Protein AF-A0A7S2MA60-F1 (afdb_monomer_lite)

Foldseek 3Di:
DVPLDDAADDDCPVPPRVDDDDPPPHGDDDPPADAQAEWEWDWADPDPFKIKIWTHHPVRDTDDIDIDGQQPQFPVNVLVRRCVSVVHDSVSYWYAYPVRDIPDCPDRHGNVVVVVVD

Secondary structure (DSSP, 8-state):
-TTS-----S--TTSTT-PPPPPTT---PPPSSPPPEEEEEEEEE-SSSEEEEEEE-TTS-EEEEEEEETTT-BHHHHHHHHHHHTTS-GGGEEEE-TTS-B----TT-BHHHHHTT-

Structure (mmCIF, N/CA/C/O backbone):
data_AF-A0A7S2MA60-F1
#
_entry.id   AF-A0A7S2MA60-F1
#
loop_
_atom_site.group_PDB
_atom_site.id
_atom_site.type_symbol
_atom_site.label_atom_id
_atom_site.label_alt_id
_atom_site.label_comp_id
_atom_site.label_asym_id
_atom_site.label_entity_id
_atom_site.label_seq_id
_atom_site.pdbx_PDB_ins_code
_atom_site.Cartn_x
_atom_site.Cartn_y
_atom_site.Cartn_z
_atom_site.occupancy
_atom_site.B_iso_or_equiv
_atom_site.auth_seq_id
_atom_site.auth_comp_id
_atom_site.auth_asym_id
_atom_site.auth_atom_id
_atom_site.pdbx_PDB_model_num
ATOM 1 N N . ARG A 1 1 ? 9.478 4.748 -21.679 1.00 57.53 1 ARG A N 1
ATOM 2 C CA . ARG A 1 1 ? 8.824 5.085 -22.966 1.00 57.53 1 ARG A CA 1
ATOM 3 C C . ARG A 1 1 ? 8.842 3.820 -23.823 1.00 57.53 1 ARG A C 1
ATOM 5 O O . ARG A 1 1 ? 9.719 2.996 -23.609 1.00 57.53 1 ARG A O 1
ATOM 12 N N . SER A 1 2 ? 7.870 3.601 -24.707 1.00 64.56 2 SER A N 1
ATOM 13 C CA . SER A 1 2 ? 7.801 2.387 -25.547 1.00 64.56 2 SER A CA 1
ATOM 14 C C . SER A 1 2 ? 8.680 2.457 -26.804 1.00 64.56 2 SER A C 1
ATOM 16 O O . SER A 1 2 ? 8.649 1.544 -27.618 1.00 64.56 2 SER A O 1
ATOM 18 N N . ASP A 1 3 ? 9.446 3.536 -26.974 1.00 74.12 3 ASP A N 1
ATOM 19 C CA . ASP A 1 3 ? 10.347 3.789 -28.104 1.00 74.12 3 ASP A CA 1
ATOM 20 C C . ASP A 1 3 ? 11.725 3.120 -27.949 1.00 74.12 3 ASP A C 1
ATOM 22 O O . ASP A 1 3 ? 12.561 3.243 -28.836 1.00 74.12 3 ASP A O 1
ATOM 26 N N . GLY A 1 4 ? 11.970 2.394 -26.851 1.00 71.12 4 GLY A N 1
ATOM 27 C CA . GLY A 1 4 ? 13.229 1.681 -26.601 1.00 71.12 4 GLY A CA 1
ATOM 28 C C . GLY A 1 4 ? 14.352 2.555 -26.031 1.00 71.12 4 GLY A C 1
ATOM 29 O O . GLY A 1 4 ? 15.451 2.048 -25.803 1.00 71.12 4 GLY A O 1
ATOM 30 N N . TRP A 1 5 ? 14.072 3.836 -25.761 1.00 76.88 5 TRP A N 1
ATOM 31 C CA . TRP A 1 5 ? 15.011 4.793 -25.176 1.00 76.88 5 TRP A CA 1
ATOM 32 C C . TRP A 1 5 ? 14.748 4.974 -23.677 1.00 76.88 5 TRP A C 1
ATOM 34 O O . TRP A 1 5 ? 13.603 5.126 -23.231 1.00 76.88 5 TRP A O 1
ATOM 44 N N . ALA A 1 6 ? 15.825 4.991 -22.893 1.00 79.62 6 ALA A N 1
ATOM 45 C CA . ALA A 1 6 ? 15.784 5.294 -21.469 1.00 79.62 6 ALA A CA 1
ATOM 46 C C . ALA A 1 6 ? 16.179 6.756 -21.223 1.00 79.62 6 ALA A C 1
ATOM 48 O O . ALA A 1 6 ? 17.078 7.292 -21.863 1.00 79.62 6 ALA A O 1
ATOM 49 N N . VAL A 1 7 ? 15.489 7.401 -20.283 1.00 84.94 7 VAL A N 1
ATOM 50 C CA . VAL A 1 7 ? 15.800 8.752 -19.803 1.00 84.94 7 VAL A CA 1
ATOM 51 C C . VAL A 1 7 ? 15.849 8.676 -18.285 1.00 84.94 7 VAL A C 1
ATOM 53 O O . VAL A 1 7 ? 14.900 8.184 -17.673 1.00 84.94 7 VAL A O 1
ATOM 56 N N . ALA A 1 8 ? 16.934 9.162 -17.690 1.00 85.75 8 ALA A N 1
ATOM 57 C CA . ALA A 1 8 ? 17.072 9.301 -16.247 1.00 85.75 8 ALA A CA 1
ATOM 58 C C . ALA A 1 8 ? 17.125 10.785 -15.866 1.00 85.75 8 ALA A C 1
ATOM 60 O O . ALA A 1 8 ? 17.621 11.616 -16.626 1.00 85.75 8 ALA A O 1
ATOM 61 N N . PHE A 1 9 ? 16.586 11.125 -14.697 1.00 89.94 9 PHE A N 1
ATOM 62 C CA . PHE A 1 9 ? 16.570 12.489 -14.175 1.00 89.94 9 PHE A CA 1
ATOM 63 C C . PHE A 1 9 ? 16.682 12.468 -12.648 1.00 89.94 9 PHE A C 1
ATOM 65 O O . PHE A 1 9 ? 16.196 11.541 -12.002 1.00 89.94 9 PHE A O 1
ATOM 72 N N . GLY A 1 10 ? 17.300 13.501 -12.072 1.00 89.62 10 GLY A N 1
ATOM 73 C CA . GLY A 1 10 ? 17.510 13.623 -10.628 1.00 89.62 10 GLY A CA 1
ATOM 74 C C . GLY A 1 10 ? 18.963 13.922 -10.255 1.00 89.62 10 GLY A C 1
ATOM 75 O O . GLY A 1 10 ? 19.773 14.314 -11.094 1.00 89.62 10 GLY A O 1
ATOM 76 N N . SER A 1 11 ? 19.286 13.774 -8.967 1.00 90.12 11 SER A N 1
ATOM 77 C CA . SER A 1 11 ? 20.649 13.959 -8.451 1.00 90.12 11 SER A CA 1
ATOM 78 C C . SER A 1 11 ? 21.558 12.838 -8.935 1.00 90.12 11 SER A C 1
ATOM 80 O O . SER A 1 11 ? 21.332 11.695 -8.565 1.00 90.12 11 SER A O 1
ATOM 82 N N . ASN A 1 12 ? 22.619 13.166 -9.673 1.00 92.69 12 ASN A N 1
ATOM 83 C CA . ASN A 1 12 ? 23.528 12.187 -10.276 1.00 92.69 12 ASN A CA 1
ATOM 84 C C . ASN A 1 12 ? 24.893 12.066 -9.563 1.00 92.69 12 ASN A C 1
ATOM 86 O O . ASN A 1 12 ? 25.886 11.674 -10.170 1.00 92.69 12 ASN A O 1
ATOM 90 N N . GLN A 1 13 ? 24.989 12.418 -8.276 1.00 95.12 13 GLN A N 1
ATOM 91 C CA . GLN A 1 13 ? 26.275 12.407 -7.548 1.00 95.12 13 GLN A CA 1
ATOM 92 C C . GLN A 1 13 ? 26.953 11.028 -7.515 1.00 95.12 13 GLN A C 1
ATOM 94 O O . GLN A 1 13 ? 28.176 10.939 -7.457 1.00 95.12 13 GLN A O 1
ATOM 99 N N . TYR A 1 14 ? 26.159 9.960 -7.601 1.00 92.94 14 TYR A N 1
ATOM 100 C CA . TYR A 1 14 ? 26.633 8.577 -7.630 1.00 92.94 14 TYR A CA 1
ATOM 101 C C . TYR A 1 14 ? 26.494 7.922 -9.011 1.00 92.94 14 TYR A C 1
ATOM 103 O O . TYR A 1 14 ? 26.507 6.698 -9.092 1.00 92.94 14 TYR A O 1
ATOM 111 N N . ARG A 1 15 ? 26.335 8.708 -10.089 1.00 89.25 15 ARG A N 1
ATOM 112 C CA . ARG A 1 15 ? 26.191 8.204 -11.471 1.00 89.25 15 ARG A CA 1
ATOM 113 C C . ARG A 1 15 ? 24.964 7.315 -11.722 1.00 89.25 15 ARG A C 1
ATOM 115 O O . ARG A 1 15 ? 24.939 6.536 -12.666 1.00 89.25 15 ARG A O 1
ATOM 122 N N . GLN A 1 16 ? 23.924 7.417 -10.895 1.00 89.81 16 GLN A N 1
ATOM 123 C CA . GLN A 1 16 ? 22.716 6.588 -11.045 1.00 89.81 16 GLN A CA 1
ATOM 124 C C . GLN A 1 16 ? 21.794 7.054 -12.186 1.00 89.81 16 GLN A C 1
ATOM 126 O O . GLN A 1 16 ? 20.899 6.312 -12.584 1.00 89.81 16 GLN A O 1
ATOM 131 N N . CYS A 1 17 ? 22.033 8.244 -12.743 1.00 91.88 17 CYS A N 1
ATOM 132 C CA . CYS A 1 17 ? 21.372 8.743 -13.948 1.00 91.88 17 CYS A CA 1
ATOM 133 C C . CYS A 1 17 ? 22.201 8.532 -15.229 1.00 91.88 17 CYS A C 1
ATOM 135 O O . CYS A 1 17 ? 21.764 8.961 -16.298 1.00 91.88 17 CYS A O 1
ATOM 137 N N . ASP A 1 18 ? 23.370 7.887 -15.152 1.00 90.12 18 ASP A N 1
ATOM 138 C CA . ASP A 1 18 ? 24.181 7.578 -16.332 1.00 90.12 18 ASP A CA 1
ATOM 139 C C . ASP A 1 18 ? 23.544 6.395 -17.083 1.00 90.12 18 ASP A C 1
ATOM 141 O O . ASP A 1 18 ? 23.715 5.227 -16.730 1.00 90.12 18 ASP A O 1
ATOM 145 N N . VAL A 1 19 ? 22.759 6.706 -18.116 1.00 85.19 19 VAL A N 1
ATOM 146 C CA . VAL A 1 19 ? 22.171 5.710 -19.019 1.00 85.19 19 VAL A CA 1
ATOM 147 C C . VAL A 1 19 ? 23.252 5.251 -20.000 1.00 85.19 19 VAL A C 1
ATOM 149 O O . VAL A 1 19 ? 23.837 6.071 -20.700 1.00 85.19 19 VAL A O 1
ATOM 152 N N . LEU A 1 20 ? 23.532 3.946 -20.033 1.00 83.56 20 LEU A N 1
ATOM 153 C CA . LEU A 1 20 ? 24.544 3.368 -20.923 1.00 83.56 20 LEU A CA 1
ATOM 154 C C . LEU A 1 20 ? 24.089 3.392 -22.390 1.00 83.56 20 LEU A C 1
ATOM 156 O O . LEU A 1 20 ? 22.934 3.117 -22.703 1.00 83.56 20 LEU A O 1
ATOM 160 N N . ASP A 1 21 ? 25.018 3.629 -23.311 1.00 82.31 21 ASP A N 1
ATOM 161 C CA . ASP A 1 21 ? 24.728 3.437 -24.730 1.00 82.31 21 ASP A CA 1
ATOM 162 C C . ASP A 1 21 ? 24.532 1.946 -25.035 1.00 82.31 21 ASP A C 1
ATOM 164 O O . ASP A 1 21 ? 25.332 1.090 -24.643 1.00 82.31 21 ASP A O 1
ATOM 168 N N . LEU A 1 22 ? 23.450 1.628 -25.745 1.00 81.25 22 LEU A N 1
ATOM 169 C CA . LEU A 1 22 ? 23.152 0.264 -26.167 1.00 81.25 22 LEU A CA 1
ATOM 170 C C . LEU A 1 22 ? 23.791 -0.039 -27.534 1.00 81.25 22 LEU A C 1
ATOM 172 O O . LEU A 1 22 ? 23.750 0.808 -28.430 1.00 81.25 22 LEU A O 1
ATOM 176 N N . PRO A 1 23 ? 24.332 -1.255 -27.745 1.00 85.69 23 PRO A N 1
ATOM 177 C CA . PRO A 1 23 ? 24.765 -1.706 -29.064 1.00 85.69 23 PRO A CA 1
ATOM 178 C C . PRO A 1 23 ? 23.630 -1.654 -30.097 1.00 85.69 23 PRO A C 1
ATOM 180 O O . PRO A 1 23 ? 22.453 -1.814 -29.763 1.00 85.69 23 PRO A O 1
ATOM 183 N N . MET A 1 24 ? 23.987 -1.493 -31.374 1.00 81.38 24 MET A N 1
ATOM 184 C CA . MET A 1 24 ? 23.020 -1.465 -32.474 1.00 81.38 24 MET A CA 1
ATOM 185 C C . MET A 1 24 ? 22.137 -2.725 -32.465 1.00 81.38 24 MET A C 1
ATOM 187 O O . MET A 1 24 ? 22.639 -3.845 -32.407 1.00 81.38 24 MET A O 1
ATOM 191 N N . GLY A 1 25 ? 20.817 -2.535 -32.534 1.00 81.94 25 GLY A N 1
ATOM 192 C CA . GLY A 1 25 ? 19.835 -3.626 -32.512 1.00 81.94 25 GLY A CA 1
ATOM 193 C C . GLY A 1 25 ? 19.398 -4.076 -31.113 1.00 81.94 25 GLY A C 1
ATOM 194 O O . GLY A 1 25 ? 18.563 -4.972 -31.011 1.00 81.94 25 GLY A O 1
ATOM 195 N N . VAL A 1 26 ? 19.910 -3.455 -30.044 1.00 81.62 26 VAL A N 1
ATOM 196 C CA . VAL A 1 26 ? 19.463 -3.684 -28.664 1.00 81.62 26 VAL A CA 1
ATOM 197 C C . VAL A 1 26 ? 18.612 -2.504 -28.204 1.00 81.62 26 VAL A C 1
ATOM 199 O O . VAL A 1 26 ? 18.901 -1.348 -28.503 1.00 81.62 26 VAL A O 1
ATOM 202 N N . SER A 1 27 ? 17.540 -2.786 -27.472 1.00 81.12 27 SER A N 1
ATOM 203 C CA . SER A 1 27 ? 16.662 -1.765 -26.898 1.00 81.12 27 SER A CA 1
ATOM 204 C C . SER A 1 27 ? 16.490 -2.006 -25.409 1.00 81.12 27 SER A C 1
ATOM 206 O O . SER A 1 27 ? 16.501 -3.153 -24.953 1.00 81.12 27 SER A O 1
ATOM 208 N N . TYR A 1 28 ? 16.286 -0.932 -24.649 1.00 75.00 28 TYR A N 1
ATOM 209 C CA . TYR A 1 28 ? 15.869 -1.059 -23.262 1.00 75.00 28 TYR A CA 1
ATOM 210 C C . TYR A 1 28 ? 14.476 -1.687 -23.225 1.00 75.00 28 TYR A C 1
ATOM 212 O O . TYR A 1 28 ? 13.500 -1.088 -23.676 1.00 75.00 28 TYR A O 1
ATOM 220 N N . ALA A 1 29 ? 14.387 -2.904 -22.697 1.00 73.25 29 ALA A N 1
ATOM 221 C CA . ALA A 1 29 ? 13.120 -3.578 -22.479 1.00 73.25 29 ALA A CA 1
ATOM 222 C C . ALA A 1 29 ? 12.621 -3.300 -21.060 1.00 73.25 29 ALA A C 1
ATOM 224 O O . ALA A 1 29 ? 13.384 -3.327 -20.092 1.00 73.25 29 ALA A O 1
ATOM 225 N N . THR A 1 30 ? 11.315 -3.087 -20.922 1.00 64.00 30 THR A N 1
ATOM 226 C CA . THR A 1 30 ? 10.670 -3.237 -19.618 1.00 64.00 30 THR A CA 1
ATOM 227 C C . THR A 1 30 ? 10.816 -4.695 -19.180 1.00 64.00 30 THR A C 1
ATOM 229 O O . THR A 1 30 ? 10.624 -5.584 -20.017 1.00 64.00 30 THR A O 1
ATOM 232 N N . PRO A 1 31 ? 11.147 -4.981 -17.909 1.00 61.25 31 PRO A N 1
ATOM 233 C CA . PRO A 1 31 ? 11.223 -6.357 -17.438 1.00 61.25 31 PRO A CA 1
ATOM 234 C C . PRO A 1 31 ? 9.911 -7.090 -17.749 1.00 61.25 31 PRO A C 1
ATOM 236 O O . PRO A 1 31 ? 8.830 -6.521 -17.612 1.00 61.25 31 PRO A O 1
ATOM 239 N N . ALA A 1 32 ? 9.993 -8.369 -18.136 1.00 60.66 32 ALA A N 1
ATOM 240 C CA . ALA A 1 32 ? 8.817 -9.218 -18.396 1.00 60.66 32 ALA A CA 1
ATOM 241 C C . ALA A 1 32 ? 7.894 -9.364 -17.163 1.00 60.66 32 ALA A C 1
ATOM 243 O O . ALA A 1 32 ? 6.760 -9.831 -17.239 1.00 60.66 32 ALA A O 1
ATOM 244 N N . PHE A 1 33 ? 8.402 -8.945 -16.010 1.00 60.31 33 PHE A N 1
ATOM 245 C CA . PHE A 1 33 ? 7.758 -8.894 -14.718 1.00 60.31 33 PHE A CA 1
ATOM 246 C C . PHE A 1 33 ? 7.241 -7.463 -14.488 1.00 60.31 33 PHE A C 1
ATOM 248 O O . PHE A 1 33 ? 8.042 -6.536 -14.451 1.00 60.31 33 PHE A O 1
ATOM 255 N N . GLY A 1 34 ? 5.920 -7.285 -14.336 1.00 66.12 34 GLY A N 1
ATOM 256 C CA . GLY A 1 34 ? 5.269 -5.967 -14.194 1.00 66.12 34 GLY A CA 1
ATOM 257 C C . GLY A 1 34 ? 5.888 -5.029 -13.141 1.00 66.12 34 GLY A C 1
ATOM 258 O O . GLY A 1 34 ? 6.555 -5.460 -12.212 1.00 66.12 34 GLY A O 1
ATOM 259 N N . HIS A 1 35 ? 5.692 -3.723 -13.256 1.00 76.19 35 HIS A N 1
ATOM 260 C CA . HIS A 1 35 ? 6.321 -2.773 -12.328 1.00 76.19 35 HIS A CA 1
ATOM 261 C C . HIS A 1 35 ? 5.751 -2.873 -10.904 1.00 76.19 35 HIS A C 1
ATOM 263 O O . HIS A 1 35 ? 4.609 -3.302 -10.717 1.00 76.19 35 HIS A O 1
ATOM 269 N N . ASP A 1 36 ? 6.546 -2.465 -9.911 1.00 87.25 36 ASP A N 1
ATOM 270 C CA . ASP A 1 36 ? 6.037 -2.235 -8.561 1.00 87.25 36 ASP A CA 1
ATOM 271 C C . ASP A 1 36 ? 5.013 -1.094 -8.605 1.00 87.25 36 ASP A C 1
ATOM 273 O O . ASP A 1 36 ? 5.276 -0.024 -9.159 1.00 87.25 36 ASP A O 1
ATOM 277 N N . LEU A 1 37 ? 3.836 -1.329 -8.031 1.00 89.12 37 LEU A N 1
ATOM 278 C CA . LEU A 1 37 ? 2.802 -0.320 -7.871 1.00 89.12 37 LEU A CA 1
ATOM 279 C C . LEU A 1 37 ? 2.918 0.284 -6.479 1.00 89.12 37 LEU A C 1
ATOM 281 O O . LEU A 1 37 ? 2.732 -0.404 -5.476 1.00 89.12 37 LEU A O 1
ATOM 285 N N . VAL A 1 38 ? 3.199 1.583 -6.441 1.00 91.06 38 VAL A N 1
ATOM 286 C CA . VAL A 1 38 ? 3.302 2.357 -5.206 1.00 91.06 38 VAL A CA 1
ATOM 287 C C . VAL A 1 38 ? 2.003 3.126 -4.986 1.00 91.06 38 VAL A C 1
ATOM 289 O O . VAL A 1 38 ? 1.606 3.921 -5.839 1.00 91.06 38 VAL A O 1
ATOM 292 N N . LEU A 1 39 ? 1.348 2.887 -3.851 1.00 94.38 39 LEU A N 1
ATOM 293 C CA . LEU A 1 39 ? 0.108 3.551 -3.446 1.00 94.38 39 LEU A CA 1
ATOM 294 C C . LEU A 1 39 ? 0.265 4.181 -2.067 1.00 94.38 39 LEU A C 1
ATOM 296 O O . LEU A 1 39 ? 0.963 3.645 -1.210 1.00 94.38 39 LEU A O 1
ATOM 300 N N . THR A 1 40 ? -0.427 5.287 -1.830 1.00 94.06 40 THR A N 1
ATOM 301 C CA . THR A 1 40 ? -0.519 5.905 -0.506 1.00 94.06 40 THR A CA 1
ATOM 302 C C . THR A 1 40 ? -1.614 5.222 0.301 1.00 94.06 40 THR A C 1
ATOM 304 O O . THR A 1 40 ? -2.753 5.155 -0.152 1.00 94.06 40 THR A O 1
ATOM 307 N N . LEU A 1 41 ? -1.294 4.741 1.495 1.00 93.25 41 LEU A N 1
ATOM 308 C CA . LEU A 1 41 ? -2.235 4.154 2.436 1.00 93.25 41 LEU A CA 1
ATOM 309 C C . LEU A 1 41 ? -2.762 5.233 3.385 1.00 93.25 41 LEU A C 1
ATOM 311 O O . LEU A 1 41 ? -1.989 5.960 4.004 1.00 93.25 41 LEU A O 1
ATOM 315 N N . ARG A 1 42 ? -4.081 5.309 3.526 1.00 92.12 42 ARG A N 1
ATOM 316 C CA . ARG A 1 42 ? -4.778 6.089 4.547 1.00 92.12 42 ARG A CA 1
ATOM 317 C C . ARG A 1 42 ? -5.590 5.146 5.420 1.00 92.12 42 ARG A C 1
ATOM 319 O O . ARG A 1 42 ? -6.138 4.159 4.932 1.00 92.12 42 ARG A O 1
ATOM 326 N N . VAL A 1 43 ? -5.624 5.444 6.713 1.00 92.44 43 VAL A N 1
ATOM 327 C CA . VAL A 1 43 ? -6.337 4.644 7.708 1.00 92.44 43 VAL A CA 1
ATOM 328 C C . VAL A 1 43 ? -7.365 5.528 8.389 1.00 92.44 43 VAL A C 1
ATOM 330 O O . VAL A 1 43 ? -7.025 6.591 8.903 1.00 92.44 43 VAL A O 1
ATOM 333 N N . GLU A 1 44 ? -8.611 5.077 8.385 1.00 91.94 44 GLU A N 1
ATOM 334 C CA . GLU A 1 44 ? -9.734 5.741 9.036 1.00 91.94 44 GLU A CA 1
ATOM 335 C C . GLU A 1 44 ? -10.363 4.757 10.033 1.00 91.94 44 GLU A C 1
ATOM 337 O O . GLU A 1 44 ? -10.874 3.715 9.612 1.00 91.94 44 GLU A O 1
ATOM 342 N N . PRO A 1 45 ? -10.304 5.019 11.350 1.00 91.38 45 PRO A N 1
ATOM 343 C CA . PRO A 1 45 ? -10.967 4.166 12.330 1.00 91.38 45 PRO A CA 1
ATOM 344 C C . PRO A 1 45 ? -12.486 4.247 12.137 1.00 91.38 45 PRO A C 1
ATOM 346 O O . PRO A 1 45 ? -13.043 5.339 12.031 1.00 91.38 45 PRO A O 1
ATOM 349 N N . LEU A 1 46 ? -13.147 3.090 12.083 1.00 91.69 46 LEU A N 1
ATOM 350 C CA . LEU A 1 46 ? -14.606 2.997 11.962 1.00 91.69 46 LEU A CA 1
ATOM 351 C C . LEU A 1 46 ? -15.248 2.871 13.348 1.00 91.69 46 LEU A C 1
ATOM 353 O O . LEU A 1 46 ? -16.234 3.538 13.653 1.00 91.69 46 LEU A O 1
ATOM 357 N N . ASP A 1 47 ? -14.657 2.034 14.194 1.00 89.25 47 ASP A N 1
ATOM 358 C CA . ASP A 1 47 ? -15.092 1.719 15.551 1.00 89.25 47 ASP A CA 1
ATOM 359 C C . ASP A 1 47 ? -13.901 1.189 16.378 1.00 89.25 47 ASP A C 1
ATOM 361 O O . ASP A 1 47 ? -12.742 1.322 15.986 1.00 89.25 47 ASP A O 1
ATOM 365 N N . ALA A 1 48 ? -14.156 0.647 17.576 1.00 84.38 48 ALA A N 1
ATOM 366 C CA . ALA A 1 48 ? -13.099 0.275 18.523 1.00 84.38 48 ALA A CA 1
ATOM 367 C C . ALA A 1 48 ? -12.195 -0.874 18.040 1.00 84.38 48 ALA A C 1
ATOM 369 O O . ALA A 1 48 ? -11.099 -1.039 18.569 1.00 84.38 48 ALA A O 1
ATOM 370 N N . LYS A 1 49 ? -12.663 -1.672 17.074 1.00 90.56 49 LYS A N 1
ATOM 371 C CA . LYS A 1 49 ? -11.969 -2.870 16.587 1.00 90.56 49 LYS A CA 1
ATOM 372 C C . LYS A 1 49 ? -11.722 -2.860 15.088 1.00 90.56 49 LYS A C 1
ATOM 374 O O . LYS A 1 49 ? -10.862 -3.608 14.645 1.00 90.56 49 LYS A O 1
ATOM 379 N N . SER A 1 50 ? -12.398 -2.011 14.313 1.00 92.56 50 SER A N 1
ATOM 380 C CA . SER A 1 50 ? -12.280 -2.002 12.855 1.00 92.56 50 SER A CA 1
ATOM 381 C C . SER A 1 50 ? -11.757 -0.671 12.331 1.00 92.56 50 SER A C 1
ATOM 383 O O . SER A 1 50 ? -12.085 0.413 12.820 1.00 92.56 50 SER A O 1
ATOM 385 N N . ALA A 1 51 ? -10.965 -0.752 11.268 1.00 93.88 51 ALA A N 1
ATOM 386 C CA . ALA A 1 51 ? -10.511 0.408 10.520 1.00 93.88 51 ALA A CA 1
ATOM 387 C C . ALA A 1 51 ? -10.671 0.173 9.017 1.00 93.88 51 ALA A C 1
ATOM 389 O 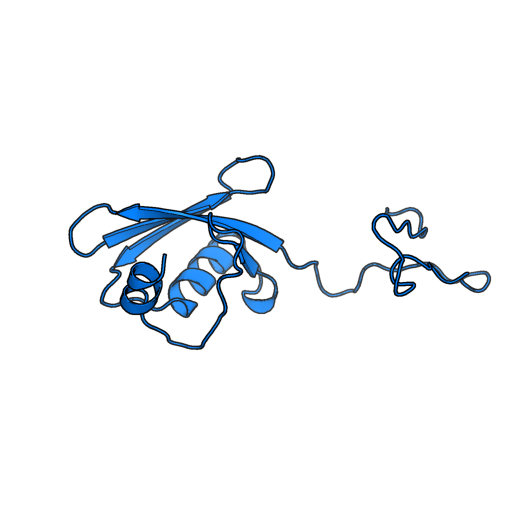O . ALA A 1 51 ? -10.526 -0.947 8.514 1.00 93.88 51 ALA A O 1
ATOM 390 N N . ARG A 1 52 ? -10.957 1.256 8.297 1.00 95.50 52 ARG A N 1
ATOM 391 C CA . ARG A 1 52 ? -10.922 1.308 6.841 1.00 95.50 52 ARG A CA 1
ATOM 392 C C . ARG A 1 52 ? -9.524 1.702 6.385 1.00 95.50 52 ARG A C 1
ATOM 394 O O . ARG A 1 52 ? -8.973 2.711 6.815 1.00 95.50 52 ARG A O 1
ATOM 401 N N . PHE A 1 53 ? -8.985 0.922 5.464 1.00 94.75 53 PHE A N 1
ATOM 402 C CA . PHE A 1 53 ? -7.692 1.119 4.832 1.00 94.75 53 PHE A CA 1
ATOM 403 C C . PHE A 1 53 ? -7.919 1.491 3.369 1.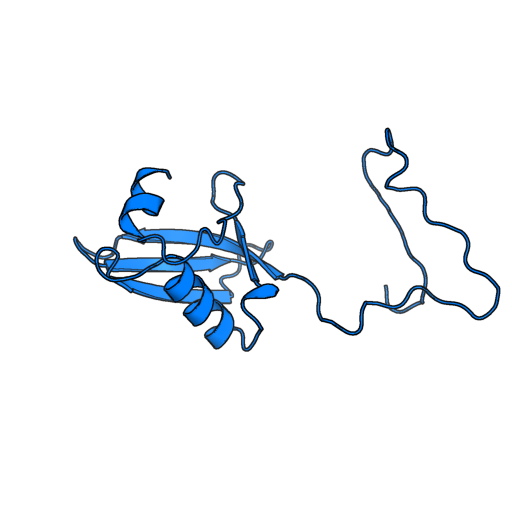00 94.75 53 PHE A C 1
ATOM 405 O O . PHE A 1 53 ? -8.256 0.629 2.557 1.00 94.75 53 PHE A O 1
ATOM 412 N N . SER A 1 54 ? -7.745 2.766 3.027 1.00 95.31 54 SER A N 1
ATOM 413 C CA . SER A 1 54 ? -7.900 3.269 1.661 1.00 95.31 54 SER A CA 1
ATOM 414 C C . SER A 1 54 ? -6.541 3.485 1.001 1.00 95.31 54 SER A C 1
ATOM 416 O O . SER A 1 54 ? -5.631 4.099 1.555 1.00 95.31 54 SER A O 1
ATOM 418 N N . CYS A 1 55 ? -6.383 2.957 -0.208 1.00 95.12 55 CYS A N 1
ATOM 419 C CA . CYS A 1 55 ? -5.176 3.090 -1.011 1.00 95.12 55 CYS A CA 1
ATOM 420 C C . CYS A 1 55 ? -5.430 4.095 -2.136 1.00 95.12 55 CYS A C 1
ATOM 422 O O . CYS A 1 55 ? -6.293 3.882 -2.989 1.00 95.12 55 CYS A O 1
ATOM 424 N N . GLY A 1 56 ? -4.676 5.189 -2.153 1.00 94.06 56 GLY A N 1
ATOM 425 C CA . GLY A 1 56 ? -4.701 6.209 -3.194 1.00 94.06 56 GLY A CA 1
ATOM 426 C C . GLY A 1 56 ? -3.539 6.066 -4.170 1.00 94.06 56 GLY A C 1
ATOM 427 O O . GLY A 1 56 ? -2.420 5.742 -3.782 1.00 94.06 56 GLY A O 1
ATOM 428 N N . SER A 1 57 ? -3.781 6.350 -5.447 1.00 90.81 57 SER A N 1
ATOM 429 C CA . SER A 1 57 ? -2.693 6.602 -6.396 1.00 90.81 57 SER A CA 1
ATOM 430 C C . SER A 1 57 ? -2.043 7.963 -6.122 1.00 90.81 57 SER A C 1
ATOM 432 O O . SER A 1 57 ? -2.633 8.819 -5.463 1.00 90.81 57 SER A O 1
ATOM 434 N N . MET A 1 58 ? -0.886 8.219 -6.734 1.00 81.44 58 MET A N 1
ATOM 435 C CA . MET A 1 58 ? -0.189 9.512 -6.649 1.00 81.44 58 MET A CA 1
ATOM 436 C C . MET A 1 58 ? -1.013 10.714 -7.149 1.00 81.44 58 MET A C 1
ATOM 438 O O . MET A 1 58 ? -0.660 11.853 -6.867 1.00 81.44 58 MET A O 1
ATOM 442 N N . SER A 1 59 ? -2.118 10.482 -7.868 1.00 84.88 59 SER A N 1
ATOM 443 C CA . SER A 1 59 ? -3.069 11.539 -8.255 1.00 84.88 59 SER A CA 1
ATOM 444 C C . SER A 1 59 ? -4.108 11.868 -7.171 1.00 84.88 59 SER A C 1
ATOM 446 O O . SER A 1 59 ? -4.993 12.686 -7.397 1.00 84.88 59 SER A O 1
ATOM 448 N N . GLY A 1 60 ? -4.056 11.204 -6.012 1.00 80.62 60 GLY A N 1
ATOM 449 C CA . GLY A 1 60 ? -5.037 11.329 -4.929 1.00 80.62 60 GLY A CA 1
ATOM 450 C C . GLY A 1 60 ? -6.309 10.498 -5.129 1.00 80.62 60 GLY A C 1
ATOM 451 O O . GLY A 1 60 ? -7.090 10.347 -4.190 1.00 80.62 60 GLY A O 1
ATOM 452 N N . ARG A 1 61 ? -6.504 9.913 -6.320 1.00 90.88 61 ARG A N 1
ATOM 453 C CA . ARG A 1 61 ? -7.615 9.000 -6.615 1.00 90.88 61 ARG A CA 1
ATOM 454 C C . ARG A 1 61 ? -7.489 7.708 -5.811 1.00 90.88 61 ARG A C 1
ATOM 456 O O . ARG A 1 61 ? -6.465 7.034 -5.914 1.00 90.88 61 ARG A O 1
ATOM 463 N N . GLU A 1 62 ? -8.546 7.338 -5.097 1.00 94.81 62 GLU A N 1
ATOM 464 C CA . GLU A 1 62 ? -8.668 6.032 -4.445 1.00 94.81 62 GLU A CA 1
ATOM 465 C C . GLU A 1 62 ? -8.753 4.902 -5.483 1.00 94.81 62 GLU A C 1
ATOM 467 O O . GLU A 1 62 ? -9.473 5.003 -6.481 1.00 94.81 62 GLU A O 1
ATOM 472 N N . VAL A 1 63 ? -7.977 3.843 -5.257 1.00 94.69 63 VAL A N 1
ATOM 473 C CA . VAL A 1 63 ? -7.872 2.672 -6.142 1.00 94.69 63 VAL A CA 1
ATOM 474 C C . VAL A 1 63 ? -8.263 1.361 -5.464 1.00 94.69 63 VAL A C 1
ATOM 476 O O . VAL A 1 63 ? -8.662 0.436 -6.164 1.00 94.69 63 VAL A O 1
ATOM 479 N N . ALA A 1 64 ? -8.169 1.273 -4.138 1.00 95.00 64 ALA A N 1
ATOM 480 C CA .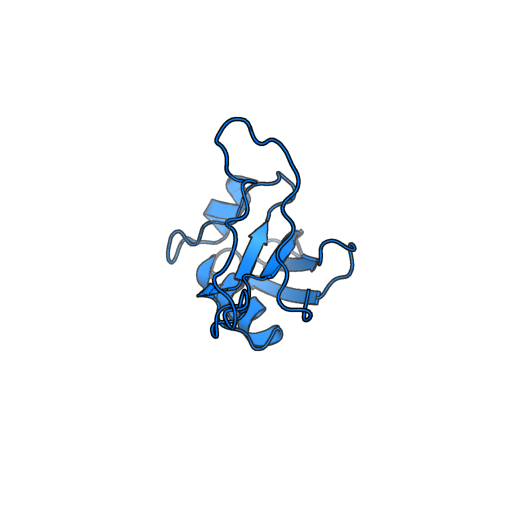 ALA A 1 64 ? -8.602 0.115 -3.362 1.00 95.00 64 ALA A CA 1
ATOM 481 C C . ALA A 1 64 ? -8.999 0.553 -1.950 1.00 95.00 64 ALA A C 1
ATOM 483 O O . ALA A 1 64 ? -8.433 1.510 -1.420 1.00 95.00 64 ALA A O 1
ATOM 484 N N . SER A 1 65 ? -9.942 -0.160 -1.340 1.00 95.81 65 SER A N 1
ATOM 485 C CA . SER A 1 65 ? -10.394 0.100 0.027 1.00 95.81 65 SER A CA 1
ATOM 486 C C . SER A 1 65 ? -10.770 -1.209 0.702 1.00 95.81 65 SER A C 1
ATOM 488 O O . SER A 1 65 ? -11.465 -2.046 0.118 1.00 95.81 65 SER A O 1
ATOM 490 N N . VAL A 1 66 ? -10.261 -1.416 1.913 1.00 95.69 66 VAL A N 1
ATOM 491 C CA . VAL A 1 66 ? -10.442 -2.654 2.671 1.00 95.69 66 VAL A CA 1
ATOM 492 C C . VAL A 1 66 ? -10.787 -2.309 4.110 1.00 95.69 66 VAL A C 1
ATOM 494 O O . VAL A 1 66 ? -10.094 -1.522 4.744 1.00 95.69 66 VAL A O 1
ATOM 497 N N . GLU A 1 67 ? -11.833 -2.925 4.644 1.00 95.94 67 GLU A N 1
ATOM 498 C CA . GLU A 1 67 ? -12.187 -2.833 6.060 1.00 95.94 67 GLU A CA 1
ATOM 499 C C . GLU A 1 67 ? -11.698 -4.092 6.776 1.00 95.94 67 GLU A C 1
ATOM 501 O O . GLU A 1 67 ? -11.884 -5.214 6.286 1.00 95.94 67 GLU A O 1
ATOM 506 N N . LEU A 1 68 ? -11.001 -3.902 7.895 1.00 93.25 68 LEU A N 1
ATOM 507 C CA . LEU A 1 68 ? -10.386 -4.977 8.668 1.00 93.25 68 LEU A CA 1
ATOM 508 C C . LEU A 1 68 ? -10.568 -4.751 10.159 1.00 93.25 68 LEU A C 1
ATOM 510 O O . LEU A 1 68 ? -10.428 -3.623 10.632 1.00 93.25 68 LEU A O 1
ATOM 514 N N . ASP A 1 69 ? -10.781 -5.853 10.876 1.00 93.56 69 ASP A N 1
ATOM 515 C CA . ASP A 1 69 ? -10.576 -5.902 12.318 1.00 93.56 69 ASP A CA 1
ATOM 516 C C . ASP A 1 69 ? -9.072 -5.796 12.602 1.00 93.56 69 ASP A C 1
ATOM 518 O O . ASP A 1 69 ? -8.271 -6.592 12.103 1.00 93.56 69 ASP A O 1
ATOM 522 N N . VAL A 1 70 ? -8.684 -4.771 13.349 1.00 89.88 70 VAL A N 1
ATOM 523 C CA . VAL A 1 70 ? -7.293 -4.418 13.614 1.00 89.88 70 VAL A CA 1
ATOM 524 C C . VAL A 1 70 ? -6.650 -5.380 14.620 1.00 89.88 70 VAL A C 1
ATOM 526 O O . VAL A 1 70 ? -5.439 -5.594 14.548 1.00 89.88 70 VAL A O 1
ATOM 529 N N . GLU A 1 71 ? -7.431 -5.960 15.537 1.00 87.25 71 GLU A N 1
ATOM 530 C CA . GLU A 1 71 ? -6.950 -6.885 16.572 1.00 87.25 71 GLU A CA 1
ATOM 531 C C . GLU A 1 71 ? -6.645 -8.266 15.989 1.00 87.25 71 GLU A C 1
ATOM 533 O O . GLU A 1 71 ? -5.635 -8.878 16.341 1.00 87.25 71 GLU A O 1
ATOM 538 N N . GLU A 1 72 ? -7.489 -8.737 15.071 1.00 88.75 72 GLU A N 1
ATOM 539 C CA . GLU A 1 72 ? -7.360 -10.072 14.478 1.00 88.75 72 GLU A CA 1
ATOM 540 C C . GLU A 1 72 ? -6.520 -10.097 13.193 1.00 88.75 72 GLU A C 1
ATOM 542 O O . GLU A 1 72 ? -5.955 -11.136 12.834 1.00 88.75 72 GLU A O 1
ATOM 547 N N . SER A 1 73 ? -6.418 -8.973 12.477 1.00 91.12 73 SER A N 1
ATOM 548 C CA . SER A 1 73 ? -5.759 -8.939 11.167 1.00 91.12 73 SER A CA 1
ATOM 549 C C . SER A 1 73 ? -4.283 -8.546 11.240 1.00 91.12 73 SER A C 1
ATOM 551 O O . SER A 1 73 ? -3.837 -7.756 12.075 1.00 91.12 73 SER A O 1
ATOM 553 N N . SER A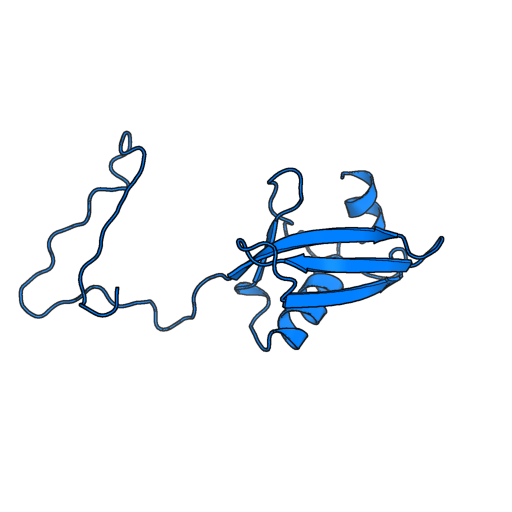 1 74 ? -3.508 -9.061 10.285 1.00 91.31 74 SER A N 1
ATOM 554 C CA . SER A 1 74 ? -2.097 -8.720 10.100 1.00 91.31 74 SER A CA 1
ATOM 555 C C . SER A 1 74 ? -1.870 -7.770 8.922 1.00 91.31 74 SER A C 1
ATOM 557 O O . SER A 1 74 ? -2.699 -7.643 8.016 1.00 91.31 74 SER A O 1
ATOM 559 N N . VAL A 1 75 ? -0.700 -7.128 8.900 1.00 89.88 75 VAL A N 1
ATOM 560 C CA . VAL A 1 75 ? -0.239 -6.299 7.771 1.00 89.88 75 VAL A CA 1
ATOM 561 C C . VAL A 1 75 ? -0.217 -7.107 6.467 1.00 89.88 75 VAL A C 1
ATOM 563 O O . VAL A 1 75 ? -0.608 -6.602 5.415 1.00 89.88 75 VAL A O 1
ATOM 566 N N . GLY A 1 76 ? 0.181 -8.382 6.529 1.00 90.88 76 GLY A N 1
ATOM 567 C CA . GLY A 1 76 ? 0.158 -9.282 5.376 1.00 90.88 76 GLY A CA 1
ATOM 568 C C . GLY A 1 76 ? -1.256 -9.530 4.845 1.00 90.88 76 GLY A C 1
ATOM 569 O O . GLY A 1 76 ? -1.467 -9.486 3.635 1.00 90.88 76 GLY A O 1
ATOM 570 N N . ALA A 1 77 ? -2.243 -9.713 5.730 1.00 91.19 77 ALA A N 1
ATOM 571 C CA . ALA A 1 77 ? -3.642 -9.884 5.332 1.00 91.19 77 ALA A CA 1
ATOM 572 C C . ALA A 1 77 ? -4.198 -8.636 4.624 1.00 91.19 77 ALA A C 1
ATOM 574 O O . ALA A 1 77 ? -4.882 -8.759 3.606 1.00 91.19 77 ALA A O 1
ATOM 575 N N . LEU A 1 78 ? -3.851 -7.440 5.114 1.00 93.00 78 LEU A N 1
ATOM 576 C CA . LEU A 1 78 ? -4.169 -6.179 4.441 1.00 93.00 78 LEU A CA 1
ATOM 577 C C . LEU A 1 78 ? -3.571 -6.133 3.029 1.00 93.00 78 LEU A C 1
ATOM 579 O O . LEU A 1 78 ? -4.291 -5.886 2.062 1.00 93.00 78 LEU A O 1
ATOM 583 N N . GLN A 1 79 ? -2.273 -6.411 2.897 1.00 92.62 79 GLN A N 1
ATOM 584 C CA . GLN A 1 79 ? -1.590 -6.402 1.602 1.00 92.62 79 GLN A CA 1
ATOM 585 C C . GLN A 1 79 ? -2.187 -7.424 0.625 1.00 92.62 79 GLN A C 1
ATOM 587 O O . GLN A 1 79 ? -2.383 -7.088 -0.543 1.00 92.62 79 GLN A O 1
ATOM 592 N N . CYS A 1 80 ? -2.526 -8.632 1.090 1.00 92.50 80 CYS A N 1
ATOM 593 C CA . CYS A 1 80 ? -3.212 -9.641 0.283 1.00 92.50 80 CYS A CA 1
ATOM 594 C C . CYS A 1 80 ? -4.557 -9.130 -0.235 1.00 92.50 80 CYS A C 1
ATOM 596 O O . CYS A 1 80 ? -4.767 -9.137 -1.444 1.00 92.50 80 CYS A O 1
ATOM 598 N N . LYS A 1 81 ? -5.429 -8.606 0.636 1.00 94.75 81 LYS A N 1
ATOM 599 C CA . LYS A 1 81 ? -6.749 -8.108 0.215 1.00 94.75 81 LYS A CA 1
ATOM 600 C C . LYS A 1 81 ? -6.655 -6.951 -0.781 1.00 94.75 81 LYS A C 1
ATOM 602 O O . LYS A 1 81 ? -7.410 -6.912 -1.750 1.00 94.75 81 LYS A O 1
ATOM 607 N N . VAL A 1 82 ? -5.719 -6.022 -0.576 1.00 94.69 82 VAL A N 1
ATOM 608 C CA . VAL A 1 82 ? -5.493 -4.917 -1.523 1.00 94.69 82 VAL A CA 1
ATOM 609 C C . VAL A 1 82 ? -4.982 -5.451 -2.864 1.00 94.69 82 VAL A C 1
ATOM 611 O O . VAL A 1 82 ? -5.491 -5.070 -3.917 1.00 94.69 82 VAL A O 1
ATOM 614 N N . ALA A 1 83 ? -4.007 -6.360 -2.850 1.00 93.31 83 ALA A N 1
ATOM 615 C CA . ALA A 1 83 ? -3.458 -6.943 -4.070 1.00 93.31 83 ALA A CA 1
ATOM 616 C C . ALA A 1 83 ? -4.498 -7.775 -4.842 1.00 93.31 83 ALA A C 1
ATOM 618 O O . ALA A 1 83 ? -4.537 -7.712 -6.070 1.00 93.31 83 ALA A O 1
ATOM 619 N N . GLU A 1 84 ? -5.374 -8.495 -4.138 1.00 94.25 84 GLU A N 1
ATOM 620 C CA . GLU A 1 84 ? -6.501 -9.236 -4.713 1.00 94.25 84 GLU A CA 1
ATOM 621 C C . GLU A 1 84 ? -7.499 -8.306 -5.412 1.00 94.25 84 GLU A C 1
ATOM 623 O O . GLU A 1 84 ? -7.859 -8.561 -6.564 1.00 94.25 84 GLU A O 1
ATOM 628 N N . GLN A 1 85 ? -7.890 -7.192 -4.776 1.00 94.88 85 GLN A N 1
ATOM 629 C CA . GLN A 1 85 ? -8.756 -6.184 -5.408 1.00 94.88 85 GLN A CA 1
ATOM 630 C C . GLN A 1 85 ? -8.130 -5.610 -6.685 1.00 94.88 85 GLN A C 1
ATOM 632 O O . GLN A 1 85 ? -8.816 -5.422 -7.690 1.00 94.88 85 GLN A O 1
ATOM 637 N N . LEU A 1 86 ? -6.815 -5.383 -6.667 1.00 92.12 86 LEU A N 1
ATOM 638 C CA . LEU A 1 86 ? -6.053 -4.872 -7.807 1.00 92.12 86 LEU A CA 1
ATOM 639 C C . LEU A 1 86 ? -5.662 -5.962 -8.820 1.00 92.12 86 LEU A C 1
ATOM 641 O O . LEU A 1 86 ? -5.061 -5.649 -9.848 1.00 92.12 86 LEU A O 1
ATOM 645 N N . ARG A 1 87 ? -6.008 -7.232 -8.553 1.00 92.31 87 ARG A N 1
ATOM 646 C CA . ARG A 1 87 ? -5.660 -8.413 -9.363 1.00 92.31 87 ARG A CA 1
ATOM 647 C C . ARG A 1 87 ? -4.168 -8.491 -9.684 1.00 92.31 87 ARG A C 1
ATOM 649 O O . ARG A 1 87 ? -3.771 -8.766 -10.817 1.00 92.31 87 ARG A O 1
ATOM 656 N N . MET A 1 88 ? -3.335 -8.239 -8.681 1.00 89.31 88 MET A N 1
ATOM 657 C CA . MET A 1 88 ? -1.886 -8.223 -8.828 1.00 89.31 88 MET A CA 1
ATOM 658 C C . MET A 1 88 ? -1.189 -9.053 -7.755 1.00 89.31 88 MET A C 1
ATOM 660 O O . MET A 1 88 ? -1.770 -9.429 -6.744 1.00 89.31 88 MET A O 1
ATOM 664 N N . SER A 1 89 ? 0.088 -9.353 -7.980 1.00 89.62 89 SER A N 1
ATOM 665 C CA . SER A 1 89 ? 0.902 -10.024 -6.970 1.00 89.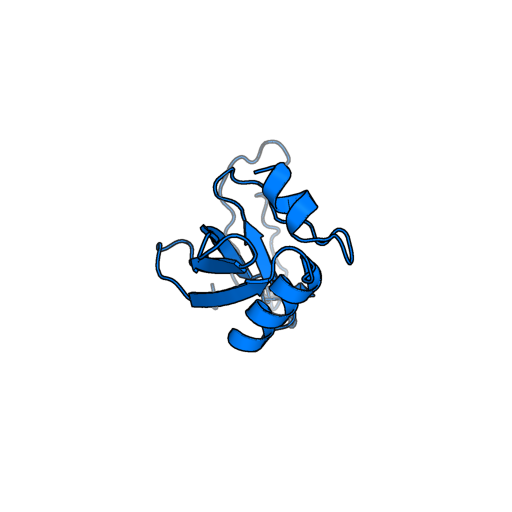62 89 SER A CA 1
ATOM 666 C C . SER A 1 89 ? 1.219 -9.070 -5.819 1.00 89.62 89 SER A C 1
ATOM 668 O O . SER A 1 89 ? 1.701 -7.962 -6.057 1.00 89.62 89 SER A O 1
ATOM 670 N N . VAL A 1 90 ? 1.050 -9.542 -4.580 1.00 89.81 90 VAL A N 1
ATOM 671 C CA . VAL A 1 90 ? 1.453 -8.829 -3.353 1.00 89.81 90 VAL A CA 1
ATOM 672 C C . VAL A 1 90 ? 2.918 -8.390 -3.403 1.00 89.81 90 VAL A C 1
ATOM 674 O O . VAL A 1 90 ? 3.249 -7.306 -2.938 1.00 89.81 90 VAL A O 1
ATOM 677 N N . ALA A 1 91 ? 3.798 -9.175 -4.036 1.00 87.06 91 ALA A N 1
ATOM 678 C CA . ALA A 1 91 ? 5.219 -8.844 -4.153 1.00 87.06 91 ALA A CA 1
ATOM 679 C C . ALA A 1 91 ? 5.473 -7.504 -4.872 1.00 87.06 91 ALA A C 1
ATOM 681 O O . ALA A 1 91 ? 6.462 -6.828 -4.577 1.00 87.06 91 ALA A O 1
ATOM 682 N N . ARG A 1 92 ? 4.564 -7.116 -5.780 1.00 87.81 92 ARG A N 1
ATOM 683 C CA . ARG A 1 92 ? 4.631 -5.869 -6.554 1.00 87.81 92 ARG A CA 1
ATOM 684 C C . ARG A 1 92 ? 3.890 -4.707 -5.903 1.00 87.81 92 ARG A C 1
ATOM 686 O O . ARG A 1 92 ? 4.005 -3.584 -6.375 1.00 87.81 92 ARG A O 1
ATOM 693 N N . LEU A 1 93 ? 3.110 -4.950 -4.855 1.00 91.12 93 LEU A N 1
ATOM 694 C CA . LEU A 1 93 ? 2.383 -3.898 -4.159 1.00 91.12 93 LEU A CA 1
ATOM 695 C C . LEU A 1 93 ? 3.298 -3.247 -3.120 1.00 91.12 93 LEU A C 1
ATOM 697 O O . LEU A 1 93 ? 3.828 -3.921 -2.237 1.00 91.12 93 LEU A O 1
ATOM 701 N N . LYS A 1 94 ? 3.460 -1.927 -3.206 1.00 91.62 94 LYS A N 1
ATOM 702 C CA . LYS A 1 94 ? 4.144 -1.109 -2.204 1.00 91.62 94 LYS A CA 1
ATOM 703 C C . LYS A 1 94 ? 3.151 -0.096 -1.651 1.00 91.62 94 LYS A C 1
ATOM 705 O O . LYS A 1 94 ? 2.582 0.695 -2.398 1.00 91.62 94 LYS A O 1
ATOM 710 N N . LEU A 1 95 ? 2.944 -0.127 -0.342 1.00 91.88 95 LEU A N 1
ATOM 711 C CA . LEU A 1 95 ? 2.080 0.823 0.350 1.00 91.88 95 LEU A CA 1
ATOM 712 C C . LEU A 1 95 ? 2.959 1.826 1.094 1.00 91.88 95 LEU A C 1
ATOM 714 O O . LEU A 1 95 ? 3.873 1.428 1.811 1.00 91.88 95 LEU A O 1
ATOM 718 N N . VAL A 1 96 ? 2.704 3.113 0.894 1.00 92.25 96 VAL A N 1
ATOM 719 C CA . VAL A 1 96 ? 3.420 4.231 1.516 1.00 92.25 96 VAL A CA 1
ATOM 720 C C . VAL A 1 96 ? 2.482 4.914 2.494 1.00 92.25 96 VAL A C 1
ATOM 722 O O . VAL A 1 96 ? 1.341 5.210 2.156 1.00 92.25 96 VAL A O 1
ATOM 725 N N . LEU A 1 97 ? 2.953 5.161 3.705 1.00 89.38 97 LEU A N 1
ATOM 726 C CA . LEU A 1 97 ? 2.194 5.834 4.750 1.00 89.38 97 LEU A CA 1
ATOM 727 C C . LEU A 1 97 ? 2.178 7.348 4.526 1.00 89.38 97 LEU A C 1
ATOM 729 O O . LEU A 1 97 ? 3.025 7.867 3.796 1.00 89.38 97 LEU A O 1
ATOM 733 N N . PRO A 1 98 ? 1.275 8.096 5.183 1.00 84.31 98 PRO A N 1
ATOM 734 C CA . PRO A 1 98 ? 1.271 9.555 5.099 1.00 84.31 98 PRO A CA 1
ATOM 735 C C . PRO A 1 98 ? 2.582 10.198 5.581 1.00 84.31 98 PRO A C 1
ATOM 737 O O . PRO A 1 98 ? 2.908 11.298 5.143 1.00 84.31 98 PRO A O 1
ATOM 740 N N . SER A 1 99 ? 3.357 9.506 6.428 1.00 84.62 99 SER A N 1
ATOM 741 C CA . SER A 1 99 ? 4.702 9.923 6.854 1.00 84.62 99 SER A CA 1
ATOM 742 C C . SER A 1 99 ? 5.753 9.863 5.736 1.00 84.62 99 SER A C 1
ATOM 744 O O . SER A 1 99 ? 6.833 10.429 5.879 1.00 84.62 99 SER A O 1
ATOM 746 N N . GLY A 1 100 ? 5.455 9.186 4.622 1.00 83.62 100 GLY A N 1
ATOM 747 C CA . GLY A 1 100 ? 6.405 8.887 3.549 1.00 83.62 100 GLY A CA 1
ATOM 748 C C . GLY A 1 100 ? 7.140 7.556 3.727 1.00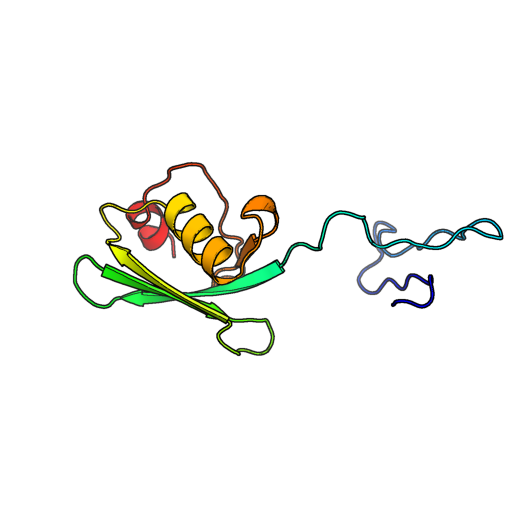 83.62 100 GLY A C 1
ATOM 749 O O . GLY A 1 100 ? 7.853 7.132 2.817 1.00 83.62 100 GLY A O 1
ATOM 750 N N . ASP A 1 101 ? 6.937 6.863 4.850 1.00 87.81 101 ASP A N 1
ATOM 751 C CA . ASP A 1 101 ? 7.543 5.557 5.088 1.00 87.81 101 ASP A CA 1
ATOM 752 C C . ASP A 1 101 ? 6.849 4.454 4.287 1.00 87.81 101 ASP A C 1
ATOM 754 O O . ASP A 1 101 ? 5.629 4.435 4.121 1.00 87.81 101 ASP A O 1
ATOM 758 N N . LEU A 1 102 ? 7.628 3.481 3.817 1.00 87.62 102 LEU A N 1
ATOM 759 C CA . LEU A 1 102 ? 7.081 2.271 3.211 1.00 87.62 102 LEU A CA 1
ATOM 760 C C . LEU A 1 102 ? 6.561 1.329 4.297 1.00 87.62 102 LEU A C 1
ATOM 762 O O . LEU A 1 102 ? 7.294 0.969 5.221 1.00 87.62 102 LEU A O 1
ATOM 766 N N . LEU A 1 103 ? 5.333 0.846 4.124 1.00 86.81 103 LEU A N 1
ATOM 767 C CA . LEU A 1 103 ? 4.779 -0.244 4.911 1.00 86.81 103 LEU A CA 1
ATOM 768 C C . LEU A 1 103 ? 5.557 -1.524 4.599 1.00 86.81 103 LEU A C 1
ATOM 770 O O . LEU A 1 103 ? 5.312 -2.208 3.600 1.00 86.81 103 LEU A O 1
ATOM 774 N N . ARG A 1 104 ? 6.534 -1.831 5.449 1.00 78.38 104 ARG A N 1
ATOM 775 C CA . ARG A 1 104 ? 7.351 -3.032 5.305 1.00 78.38 104 ARG A CA 1
ATOM 776 C C . ARG A 1 104 ? 6.525 -4.262 5.643 1.00 78.38 104 ARG A C 1
ATOM 778 O O . ARG A 1 104 ? 5.860 -4.323 6.674 1.00 78.38 104 ARG A O 1
ATOM 785 N N . THR A 1 105 ? 6.617 -5.265 4.779 1.00 63.81 105 THR A N 1
ATOM 786 C CA . THR A 1 105 ? 6.078 -6.601 5.027 1.00 63.81 105 THR A CA 1
ATOM 787 C C . THR A 1 105 ? 6.973 -7.313 6.040 1.00 63.81 105 THR A C 1
ATOM 789 O O . THR A 1 105 ? 7.726 -8.219 5.695 1.00 63.81 105 THR A O 1
ATOM 792 N N . GLU A 1 106 ? 6.946 -6.894 7.302 1.00 59.03 106 GLU A N 1
ATOM 793 C CA . GLU A 1 106 ? 7.578 -7.659 8.380 1.00 59.03 106 GLU A CA 1
ATOM 794 C C . GLU A 1 106 ? 6.646 -8.806 8.793 1.00 59.03 106 GLU A C 1
ATOM 796 O O . GLU A 1 106 ? 6.046 -8.805 9.862 1.00 59.03 106 GLU A O 1
ATOM 801 N N . GLY A 1 107 ? 6.462 -9.777 7.894 1.00 59.44 107 GLY A N 1
ATOM 802 C CA . GLY A 1 107 ? 5.714 -11.009 8.158 1.00 59.44 107 GLY A CA 1
ATOM 803 C C . GLY A 1 107 ? 4.284 -10.804 8.680 1.00 59.44 107 GLY A C 1
ATOM 804 O O . GLY A 1 107 ? 3.609 -9.827 8.358 1.00 59.44 107 GLY A O 1
ATOM 805 N N . ASN A 1 108 ? 3.812 -11.756 9.491 1.00 67.94 108 ASN A N 1
ATOM 806 C CA . ASN A 1 108 ? 2.457 -11.794 10.053 1.00 67.94 108 ASN A CA 1
ATOM 807 C C . ASN A 1 108 ? 2.254 -10.782 11.205 1.00 67.94 108 ASN A C 1
ATOM 809 O O . ASN A 1 108 ? 1.556 -11.077 12.173 1.00 67.94 108 ASN A O 1
ATOM 813 N N . SER A 1 109 ? 2.901 -9.613 11.126 1.00 83.12 109 SER A N 1
ATOM 814 C CA . SER A 1 109 ? 2.825 -8.575 12.153 1.00 83.12 109 SER A CA 1
ATOM 815 C C . SER A 1 109 ? 1.383 -8.088 12.326 1.00 83.12 109 SER A C 1
ATOM 817 O O . SER A 1 109 ? 0.739 -7.752 11.325 1.00 83.12 109 SER A O 1
ATOM 819 N N . PRO A 1 110 ? 0.865 -8.032 13.565 1.00 85.81 110 PRO A N 1
ATOM 820 C CA . PRO A 1 110 ? -0.506 -7.610 13.826 1.00 85.81 110 PRO A CA 1
ATOM 821 C C . PRO A 1 110 ? -0.694 -6.125 13.507 1.00 85.81 110 PRO A C 1
ATOM 823 O O . PRO A 1 110 ? 0.184 -5.306 13.812 1.00 85.81 110 PRO A O 1
ATOM 826 N N . LEU A 1 111 ? -1.848 -5.762 12.936 1.00 85.25 111 LEU A N 1
ATOM 827 C CA . LEU A 1 111 ? -2.150 -4.375 12.563 1.00 85.25 111 LEU A CA 1
ATOM 828 C C . LEU A 1 111 ? -2.133 -3.433 13.771 1.00 85.25 111 LEU A C 1
ATOM 830 O O . LEU A 1 111 ? -1.693 -2.297 13.631 1.00 85.25 111 LEU A O 1
ATOM 834 N N . VAL A 1 112 ? -2.511 -3.901 14.965 1.00 84.19 112 VAL A N 1
ATOM 835 C CA . VAL A 1 112 ? -2.463 -3.091 16.199 1.00 84.19 112 VAL A CA 1
ATOM 836 C C . VAL A 1 112 ? -1.065 -2.526 16.459 1.00 84.19 112 VAL A C 1
ATOM 838 O O . VAL A 1 112 ? -0.902 -1.340 16.736 1.00 84.19 112 VAL A O 1
ATOM 841 N N . SER A 1 113 ? -0.035 -3.367 16.327 1.00 78.75 113 SER A N 1
ATOM 842 C CA . SER A 1 113 ? 1.358 -2.959 16.554 1.00 78.75 113 SER A CA 1
ATOM 843 C C . SER A 1 113 ? 1.857 -1.952 15.519 1.00 78.75 113 SER A C 1
ATOM 845 O O . SER A 1 113 ? 2.778 -1.180 15.784 1.00 78.75 113 SER A O 1
ATOM 847 N N . PHE A 1 114 ? 1.244 -1.982 14.338 1.00 80.31 114 PHE A N 1
ATOM 848 C CA . PHE A 1 114 ? 1.528 -1.081 13.244 1.00 80.31 114 PHE A CA 1
ATOM 849 C C . PHE A 1 114 ? 0.832 0.273 13.446 1.00 80.31 114 PHE A C 1
ATOM 851 O O . PHE A 1 114 ? 1.493 1.304 13.355 1.00 80.31 114 PHE A O 1
ATOM 858 N N . LEU A 1 115 ? -0.458 0.283 13.806 1.00 77.88 115 LEU A N 1
ATOM 859 C CA . LEU A 1 115 ? -1.190 1.522 14.090 1.00 77.88 115 LEU A CA 1
ATOM 860 C C . LEU A 1 115 ? -0.601 2.292 15.276 1.00 77.88 115 LEU A C 1
ATOM 862 O O . LEU A 1 115 ? -0.592 3.513 15.249 1.00 77.88 115 LEU A O 1
ATOM 866 N N . ALA A 1 116 ? -0.053 1.602 16.279 1.00 75.06 116 ALA A N 1
ATOM 867 C CA . ALA A 1 116 ? 0.606 2.247 17.417 1.00 75.06 116 ALA A CA 1
ATOM 868 C C . ALA A 1 116 ? 1.894 3.021 17.054 1.00 75.06 116 ALA A C 1
ATOM 870 O O . ALA A 1 116 ? 2.431 3.729 17.904 1.00 75.06 116 ALA A O 1
ATOM 871 N N . LYS A 1 117 ? 2.427 2.845 15.835 1.00 69.19 117 LYS A N 1
ATOM 872 C CA . LYS A 1 117 ? 3.666 3.483 15.354 1.00 69.19 117 LYS A CA 1
ATOM 873 C C . LYS A 1 117 ? 3.432 4.591 14.319 1.00 69.19 117 LYS A C 1
ATOM 875 O O . LYS A 1 117 ? 4.410 5.230 13.936 1.00 69.19 117 LYS A O 1
ATOM 880 N N . MET A 1 118 ? 2.198 4.767 13.838 1.00 66.06 118 MET A N 1
ATOM 881 C CA . MET A 1 118 ? 1.804 5.888 12.969 1.00 66.06 118 MET A CA 1
ATOM 882 C C . MET A 1 118 ? 1.456 7.118 13.796 1.00 66.06 118 MET A C 1
ATOM 884 O O . MET A 1 118 ? 1.726 8.226 13.285 1.00 66.06 118 MET A O 1
#

Sequence (118 aa):
RSDGWAVAFGSNQYRQCDVLDLPMGVSYATPAFGHDLVLTLRVEPLDAKSARFSCGSMSGREVASVELDVEESSVGALQCKVAEQLRMSVARLKLVLPSGDLLRTEGNSPLVSFLAKM

Organism: NCBI:txid327968

pLDDT: mean 85.52, std 9.73, range [57.53, 95.94]

Radius of gyration: 18.36 Å; chains: 1; bounding box: 42×26×51 Å